Protein AF-A0A2M8CZ62-F1 (afdb_monomer_lite)

Foldseek 3Di:
DPPVVVVCVLVVVLCVVVVVCVVVCVVVCLPPVNCVVCVVVLLVVCVVPVPCVLVVLLVVLLCCLLSVHPCNVVSLVVLCSRVNDPSSVVSNVVSNVNSVVND

Structure (mmCIF, N/CA/C/O backbone):
data_AF-A0A2M8CZ62-F1
#
_entry.id   AF-A0A2M8CZ62-F1
#
loop_
_atom_site.group_PDB
_atom_site.id
_atom_site.type_symbol
_atom_site.label_atom_id
_atom_site.label_alt_id
_atom_site.label_comp_id
_atom_site.label_asym_id
_atom_site.label_entity_id
_atom_site.label_seq_id
_atom_site.pdbx_PDB_ins_code
_atom_site.Cartn_x
_atom_site.Cartn_y
_atom_site.Cartn_z
_atom_site.occupancy
_atom_site.B_iso_or_equiv
_atom_site.auth_seq_id
_atom_site.auth_comp_id
_atom_site.auth_asym_id
_atom_site.auth_atom_id
_atom_site.pdbx_PDB_model_num
ATOM 1 N N . MET A 1 1 ? 15.174 4.676 -33.684 1.00 44.31 1 MET A N 1
ATOM 2 C CA . MET A 1 1 ? 15.711 5.268 -32.432 1.00 44.31 1 MET A CA 1
ATOM 3 C C . MET A 1 1 ? 14.603 5.577 -31.399 1.00 44.31 1 MET A C 1
ATOM 5 O O . MET A 1 1 ? 14.559 6.681 -30.882 1.00 44.31 1 MET A O 1
ATOM 9 N N . LYS A 1 2 ? 13.688 4.641 -31.072 1.00 50.75 2 LYS A N 1
ATOM 10 C CA . LYS A 1 2 ? 12.538 4.902 -30.157 1.00 50.75 2 LYS A CA 1
ATOM 11 C C . LYS A 1 2 ? 12.437 3.966 -28.938 1.00 50.75 2 LYS A C 1
ATOM 13 O O . LYS A 1 2 ? 11.565 4.146 -28.099 1.00 50.75 2 LYS A O 1
ATOM 18 N N . LYS A 1 3 ? 13.343 2.990 -28.798 1.00 53.50 3 LYS A N 1
ATOM 19 C CA . LYS A 1 3 ? 13.269 1.938 -27.763 1.00 53.50 3 LYS A CA 1
ATOM 20 C C . LYS A 1 3 ? 13.662 2.427 -26.354 1.00 53.50 3 LYS A C 1
ATOM 22 O O . LYS A 1 3 ? 13.484 1.708 -25.379 1.00 53.50 3 LYS A O 1
ATOM 27 N N . ASN A 1 4 ? 14.161 3.660 -26.244 1.00 54.47 4 ASN A N 1
ATOM 28 C CA . ASN A 1 4 ? 14.747 4.190 -25.013 1.00 54.47 4 ASN A CA 1
ATOM 29 C C . ASN A 1 4 ? 13.720 4.937 -24.152 1.00 54.47 4 ASN A C 1
ATOM 31 O O . ASN A 1 4 ? 13.916 5.026 -22.950 1.00 54.47 4 ASN A O 1
ATOM 35 N N . LEU A 1 5 ? 12.629 5.450 -24.736 1.00 55.12 5 LEU A N 1
ATOM 36 C CA . LEU A 1 5 ? 11.657 6.286 -24.017 1.00 55.12 5 LEU A CA 1
ATOM 37 C C . LEU A 1 5 ? 10.740 5.460 -23.098 1.00 55.12 5 LEU A C 1
ATOM 39 O O . LEU A 1 5 ? 10.399 5.902 -22.008 1.00 55.12 5 LEU A O 1
ATOM 43 N N . ILE A 1 6 ? 10.443 4.214 -23.486 1.00 57.38 6 ILE A N 1
ATOM 44 C CA . ILE A 1 6 ? 9.698 3.243 -22.666 1.00 57.38 6 ILE A CA 1
ATOM 45 C C . ILE A 1 6 ? 10.417 2.915 -21.347 1.00 57.38 6 ILE A C 1
ATOM 47 O O . ILE A 1 6 ? 9.753 2.650 -20.354 1.00 57.38 6 ILE A O 1
ATOM 51 N N . ARG A 1 7 ? 11.756 3.002 -21.298 1.00 59.81 7 ARG A N 1
ATOM 52 C CA . ARG A 1 7 ? 12.527 2.785 -20.058 1.00 59.81 7 ARG A CA 1
ATOM 53 C C . ARG A 1 7 ? 12.339 3.896 -19.026 1.00 59.81 7 ARG A C 1
ATOM 55 O O . ARG A 1 7 ? 12.496 3.641 -17.841 1.00 59.81 7 ARG A O 1
ATOM 62 N N . TRP A 1 8 ? 12.014 5.110 -19.470 1.00 57.88 8 TRP A N 1
ATOM 63 C CA . TRP A 1 8 ? 11.804 6.263 -18.589 1.00 57.88 8 TRP A CA 1
ATOM 64 C C . TRP A 1 8 ? 10.333 6.468 -18.232 1.00 57.88 8 TRP A C 1
ATOM 66 O O . TRP A 1 8 ? 10.034 7.252 -17.339 1.00 57.88 8 TRP A O 1
ATOM 76 N N . LEU A 1 9 ? 9.419 5.745 -18.887 1.00 66.44 9 LEU A N 1
ATOM 77 C CA . LEU A 1 9 ? 7.984 5.807 -18.618 1.00 66.44 9 LEU A CA 1
ATOM 78 C C . LEU A 1 9 ? 7.633 5.481 -17.149 1.00 66.44 9 LEU A C 1
ATOM 80 O O . LEU A 1 9 ? 6.870 6.250 -16.569 1.00 66.44 9 LEU A O 1
ATOM 84 N N . PRO A 1 10 ? 8.220 4.449 -16.500 1.00 60.84 10 PRO A N 1
ATOM 85 C CA . PRO A 1 10 ? 7.981 4.177 -15.082 1.00 60.84 10 PRO A CA 1
ATOM 86 C C . PRO A 1 10 ? 8.445 5.339 -14.200 1.00 60.84 10 PRO A C 1
ATOM 88 O O . PRO A 1 10 ? 7.713 5.776 -13.324 1.00 60.84 10 PRO A O 1
ATOM 91 N N . LEU A 1 11 ? 9.622 5.906 -14.487 1.00 62.84 11 LEU A N 1
ATOM 92 C CA . LEU A 1 11 ? 10.165 7.063 -13.767 1.00 62.84 11 LEU A CA 1
ATOM 93 C C . LEU A 1 11 ? 9.293 8.314 -13.922 1.00 62.84 11 LEU A C 1
ATOM 95 O O . LEU A 1 11 ? 9.071 9.029 -12.951 1.00 62.84 11 LEU A O 1
ATOM 99 N N . LEU A 1 12 ? 8.759 8.566 -15.115 1.00 67.44 12 LEU A N 1
ATOM 100 C CA . LEU A 1 12 ? 7.871 9.701 -15.371 1.00 67.44 12 LEU A CA 1
ATOM 101 C C . LEU A 1 12 ? 6.532 9.537 -14.638 1.00 67.44 12 LEU A C 1
ATOM 103 O O . LEU A 1 12 ? 6.044 10.484 -14.027 1.00 67.44 12 LEU A O 1
ATOM 107 N N . VAL A 1 13 ? 5.983 8.319 -14.621 1.00 66.44 13 VAL A N 1
ATOM 108 C CA . VAL A 1 13 ? 4.783 7.975 -13.844 1.00 66.44 13 VAL A CA 1
ATOM 109 C C . VAL A 1 13 ? 5.038 8.129 -12.342 1.00 66.44 13 VAL A C 1
ATOM 111 O O . VAL A 1 13 ? 4.199 8.698 -11.654 1.00 66.44 13 VAL A O 1
ATOM 114 N N . ILE A 1 14 ? 6.207 7.724 -11.831 1.00 60.66 14 ILE A N 1
ATOM 115 C CA . ILE A 1 14 ? 6.615 7.958 -10.433 1.00 60.66 14 ILE A CA 1
ATOM 116 C C . ILE A 1 14 ? 6.630 9.444 -10.109 1.00 60.66 14 ILE A C 1
ATOM 118 O O . ILE A 1 14 ? 6.057 9.850 -9.107 1.00 60.66 14 ILE A O 1
ATOM 122 N N . VAL A 1 15 ? 7.277 10.259 -10.943 1.00 67.81 15 VAL A N 1
ATOM 123 C CA . VAL A 1 15 ? 7.393 11.703 -10.707 1.00 67.81 15 VAL A CA 1
ATOM 124 C C . VAL A 1 15 ? 6.018 12.369 -10.734 1.00 67.81 15 VAL A C 1
ATOM 126 O O . VAL A 1 15 ? 5.746 13.224 -9.897 1.00 67.81 15 VAL A O 1
ATOM 129 N N . ILE A 1 16 ? 5.123 11.942 -11.628 1.00 68.12 16 ILE A N 1
ATOM 130 C CA . ILE A 1 16 ? 3.745 12.445 -11.691 1.00 68.12 16 ILE A CA 1
ATOM 131 C C . ILE A 1 16 ? 2.927 11.986 -10.477 1.00 68.12 16 ILE A C 1
ATOM 133 O O . ILE A 1 16 ? 2.189 12.787 -9.914 1.00 68.12 16 ILE A O 1
ATOM 137 N N . LEU A 1 17 ? 3.063 10.732 -10.037 1.00 61.66 17 LEU A N 1
ATOM 138 C CA . LEU A 1 17 ? 2.348 10.205 -8.870 1.00 61.66 17 LEU A CA 1
ATOM 139 C C . LEU A 1 17 ? 2.844 10.830 -7.561 1.00 61.66 17 LEU A C 1
ATOM 141 O O . LEU A 1 17 ? 2.028 11.215 -6.729 1.00 61.66 17 LEU A O 1
ATOM 145 N N . ILE A 1 18 ? 4.161 10.974 -7.388 1.00 61.47 18 ILE A N 1
ATOM 146 C CA . ILE A 1 18 ? 4.766 11.654 -6.235 1.00 61.47 18 ILE A CA 1
ATOM 147 C C . ILE A 1 18 ? 4.404 13.138 -6.261 1.00 61.47 18 ILE A C 1
ATOM 149 O O . ILE A 1 18 ? 3.970 13.667 -5.244 1.00 61.47 18 ILE A O 1
ATOM 153 N N . GLY A 1 19 ? 4.522 13.797 -7.418 1.00 59.91 19 GLY A N 1
ATOM 154 C CA . GLY A 1 19 ? 4.143 15.198 -7.593 1.00 59.91 19 GLY A CA 1
ATOM 155 C C . GLY A 1 19 ? 2.664 15.430 -7.290 1.00 59.91 19 GLY A C 1
ATOM 156 O O . GLY A 1 19 ? 2.336 16.320 -6.515 1.00 59.91 19 GLY A O 1
ATOM 157 N N . GLY A 1 20 ? 1.781 14.571 -7.805 1.00 59.53 20 GLY A N 1
ATOM 158 C CA . GLY A 1 20 ? 0.344 14.608 -7.533 1.00 59.53 20 GLY A CA 1
ATOM 159 C C . GLY A 1 20 ? 0.005 14.356 -6.061 1.00 59.53 20 GLY A C 1
ATOM 160 O O . GLY A 1 20 ? -0.842 15.051 -5.497 1.00 59.53 20 GLY A O 1
ATOM 161 N N . ALA A 1 21 ? 0.695 13.416 -5.408 1.00 56.84 21 ALA A N 1
ATOM 162 C CA . ALA A 1 21 ? 0.553 13.144 -3.975 1.00 56.84 21 ALA A CA 1
ATOM 163 C C . ALA A 1 21 ? 1.075 14.296 -3.092 1.00 56.84 21 ALA A C 1
ATOM 165 O O . ALA A 1 21 ? 0.514 14.559 -2.028 1.00 56.84 21 ALA A O 1
ATOM 166 N N . TRP A 1 22 ? 2.109 15.013 -3.542 1.00 56.94 22 TRP A N 1
ATOM 167 C CA . TRP A 1 22 ? 2.619 16.223 -2.890 1.00 56.94 22 TRP A CA 1
ATOM 168 C C . TRP A 1 22 ? 1.659 17.404 -3.038 1.00 56.94 22 TRP A C 1
ATOM 170 O O . TRP A 1 22 ? 1.353 18.069 -2.053 1.00 56.94 22 TRP A O 1
ATOM 180 N N . THR A 1 23 ? 1.130 17.649 -4.240 1.00 53.88 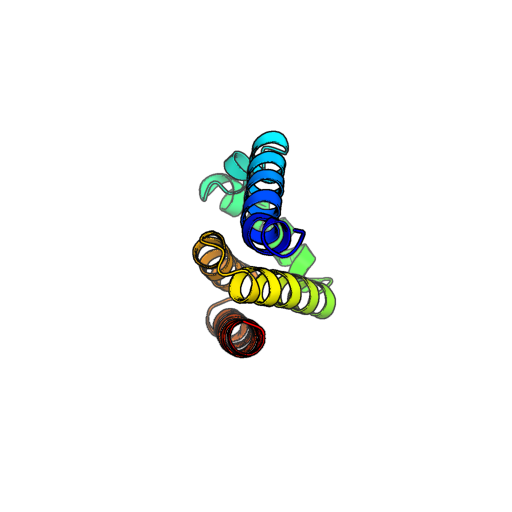23 THR A N 1
ATOM 181 C CA . THR A 1 23 ? 0.230 18.789 -4.489 1.00 53.88 23 THR A CA 1
ATOM 182 C C . THR A 1 23 ? -1.162 18.612 -3.890 1.00 53.88 23 THR A C 1
ATOM 184 O O . THR A 1 23 ? -1.858 19.595 -3.666 1.00 53.88 23 THR A O 1
ATOM 187 N N . SER A 1 24 ? -1.586 17.373 -3.630 1.00 55.50 24 SER A N 1
ATOM 188 C CA . SER A 1 24 ? -2.896 17.077 -3.034 1.00 55.50 24 SER A CA 1
ATOM 189 C C . SER A 1 24 ? -2.924 17.212 -1.507 1.00 55.50 24 SER A C 1
ATOM 191 O O . SER A 1 24 ? -3.979 17.019 -0.910 1.00 55.50 24 SER A O 1
ATOM 193 N N . GLY A 1 25 ? -1.792 17.511 -0.854 1.00 54.00 25 GLY A N 1
ATOM 194 C CA . GLY A 1 25 ? -1.700 17.501 0.614 1.00 54.00 25 GLY A CA 1
ATOM 195 C C . GLY A 1 25 ? -1.864 16.097 1.212 1.00 54.00 25 GLY A C 1
ATOM 196 O O . GLY A 1 25 ? -1.963 15.936 2.428 1.00 54.00 25 GLY A O 1
ATOM 197 N N . LEU A 1 26 ? -1.863 15.059 0.365 1.00 52.16 26 LEU A N 1
ATOM 198 C CA . LEU A 1 26 ? -2.066 13.673 0.768 1.00 52.16 26 LEU A CA 1
ATOM 199 C C . LEU A 1 26 ? -0.939 13.198 1.680 1.00 52.16 26 LEU A C 1
ATOM 201 O O . LEU A 1 26 ? -1.188 12.386 2.553 1.00 52.16 26 LEU A O 1
ATOM 205 N N . MET A 1 27 ? 0.278 13.731 1.529 1.00 51.16 27 MET A N 1
ATOM 206 C CA . MET A 1 27 ? 1.403 13.436 2.425 1.00 51.16 27 MET A CA 1
ATOM 207 C C . MET A 1 27 ? 1.156 13.928 3.864 1.00 51.16 27 MET A C 1
ATOM 209 O O . MET A 1 27 ? 1.588 13.284 4.816 1.00 51.16 27 MET A O 1
ATOM 213 N N . GLU A 1 28 ? 0.433 15.040 4.020 1.00 52.34 28 GLU A N 1
ATOM 214 C CA . GLU A 1 28 ? 0.086 15.654 5.309 1.00 52.34 28 GLU A CA 1
ATOM 215 C C . GLU A 1 28 ? -1.148 14.975 5.935 1.00 52.34 28 GLU A C 1
ATOM 217 O O . GLU A 1 28 ? -1.224 14.774 7.149 1.00 52.34 28 GLU A O 1
ATOM 222 N N . GLN A 1 29 ? -2.079 14.502 5.098 1.00 52.12 29 GLN A N 1
ATOM 223 C CA . GLN A 1 29 ? -3.210 13.658 5.510 1.00 52.12 29 GLN A CA 1
ATOM 224 C C . GLN A 1 29 ? -2.808 12.196 5.779 1.00 52.12 29 GLN A C 1
ATOM 226 O O . GLN A 1 29 ? -3.435 11.542 6.607 1.00 52.12 29 GLN A O 1
ATOM 231 N N . LEU A 1 30 ? -1.736 11.701 5.146 1.00 53.16 30 LEU A N 1
ATOM 232 C CA . LEU A 1 30 ? -1.100 10.397 5.395 1.00 53.16 30 LEU A CA 1
ATOM 233 C C . LEU A 1 30 ? -0.224 10.385 6.660 1.00 53.16 30 LEU A C 1
ATOM 235 O O . LEU A 1 30 ? 0.374 9.357 6.986 1.00 53.16 30 LEU A O 1
ATOM 239 N N . SER A 1 31 ? -0.162 11.501 7.395 1.00 58.38 31 SER A N 1
ATOM 240 C CA . SER A 1 31 ? 0.348 11.528 8.764 1.00 58.38 31 SER A CA 1
ATOM 241 C C . SER A 1 31 ? -0.409 10.509 9.620 1.00 58.38 31 SER A C 1
ATOM 243 O O . SER A 1 31 ? -1.641 10.448 9.598 1.00 58.38 31 SER A O 1
ATOM 245 N N . LEU A 1 32 ? 0.325 9.727 10.419 1.00 53.91 32 LEU A N 1
ATOM 246 C CA . LEU A 1 32 ? -0.247 8.753 11.358 1.00 53.91 32 LEU A CA 1
ATOM 247 C C . LEU A 1 32 ? -1.278 9.382 12.314 1.00 53.91 32 LEU A C 1
ATOM 249 O O . LEU A 1 32 ? -2.176 8.681 12.783 1.00 53.91 32 LEU A O 1
ATOM 253 N N . GLU A 1 33 ? -1.171 10.685 12.592 1.00 56.75 33 GLU A N 1
ATOM 254 C CA . GLU A 1 33 ? -2.123 11.425 13.428 1.00 56.75 33 GLU A CA 1
ATOM 255 C C . GLU A 1 33 ? -3.429 11.744 12.685 1.00 56.75 33 GLU A C 1
ATOM 257 O O . GLU A 1 33 ? -4.511 11.481 13.213 1.00 56.75 33 GLU A O 1
ATOM 262 N N . SER A 1 34 ? -3.347 12.202 11.433 1.00 57.00 34 SER A N 1
ATOM 263 C CA . SER A 1 34 ? -4.509 12.469 10.569 1.00 57.00 34 SER A CA 1
ATOM 264 C C . SER A 1 34 ? -5.260 11.183 10.210 1.00 57.00 34 SER A C 1
ATOM 266 O O . SER A 1 34 ? -6.488 11.132 10.309 1.00 57.00 34 SER A O 1
ATOM 268 N N . LEU A 1 35 ? -4.530 10.100 9.910 1.00 57.59 35 LEU A N 1
ATOM 269 C CA . LEU A 1 35 ? -5.114 8.771 9.700 1.00 57.59 35 LEU A CA 1
ATOM 270 C C . LEU A 1 35 ? -5.839 8.259 10.941 1.00 57.59 35 LEU A C 1
ATOM 272 O O . LEU A 1 35 ? -6.844 7.573 10.800 1.00 57.59 35 LEU A O 1
ATOM 276 N N . LYS A 1 36 ? -5.353 8.574 12.150 1.00 58.28 36 LYS A N 1
ATOM 277 C CA . LYS A 1 36 ?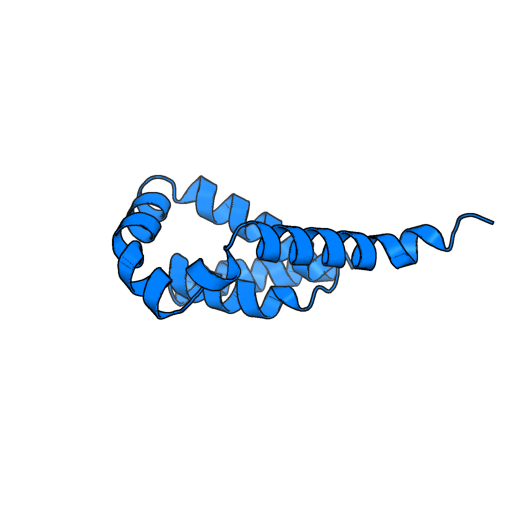 -6.043 8.247 13.408 1.00 58.28 36 LYS A CA 1
ATOM 278 C C . LYS A 1 36 ? -7.306 9.084 13.599 1.00 58.28 36 LYS A C 1
ATOM 280 O O . LYS A 1 36 ? -8.323 8.523 13.997 1.00 58.28 36 LYS A O 1
ATOM 285 N N . ALA A 1 37 ? -7.251 10.381 13.299 1.00 64.12 37 ALA A N 1
ATOM 286 C CA . ALA A 1 37 ? -8.381 11.300 13.439 1.00 64.12 37 ALA A CA 1
ATOM 287 C C . ALA A 1 37 ? -9.531 10.978 12.466 1.00 64.12 37 ALA A C 1
ATOM 289 O O . ALA A 1 37 ? -10.698 11.063 12.837 1.00 64.12 37 ALA A O 1
ATOM 290 N N . GLN A 1 38 ? -9.208 10.540 11.245 1.00 63.91 38 GLN A N 1
ATOM 291 C CA . GLN A 1 38 ? -10.180 10.146 10.215 1.00 63.91 38 GLN A CA 1
ATOM 292 C C . GLN A 1 38 ? -10.346 8.626 10.088 1.00 63.91 38 GLN A C 1
ATOM 294 O O . GLN A 1 38 ? -11.046 8.148 9.195 1.00 63.91 38 GLN A O 1
ATOM 299 N N . ARG A 1 39 ? -9.745 7.851 11.005 1.00 64.50 39 ARG A N 1
ATOM 300 C CA . ARG A 1 39 ? -9.777 6.381 10.990 1.00 64.50 39 ARG A CA 1
ATOM 301 C C . ARG A 1 39 ? -11.198 5.845 10.929 1.00 64.50 39 ARG A C 1
ATOM 303 O O . ARG A 1 39 ? -11.443 4.906 10.186 1.00 64.50 39 ARG A O 1
ATOM 310 N N . GLY A 1 40 ? -12.104 6.435 11.710 1.00 64.94 40 GLY A N 1
ATOM 311 C CA . GLY A 1 40 ? -13.515 6.048 11.728 1.00 64.94 40 GLY A CA 1
ATOM 312 C C . GLY A 1 40 ? -14.149 6.183 10.346 1.00 64.94 40 GLY A C 1
ATOM 313 O O . GLY A 1 40 ? -14.650 5.206 9.817 1.00 64.94 40 GLY A O 1
ATOM 314 N N . GLN A 1 41 ? -14.003 7.345 9.707 1.00 68.56 41 GLN A N 1
ATOM 315 C CA . GLN A 1 41 ? -14.592 7.609 8.389 1.00 68.56 41 GLN A CA 1
ATOM 316 C C . GLN A 1 41 ? -13.972 6.755 7.274 1.00 68.56 41 GLN A C 1
ATOM 318 O O . GLN A 1 41 ? -14.689 6.273 6.400 1.00 68.56 41 GLN A O 1
ATOM 323 N N . LEU A 1 42 ? -12.651 6.531 7.301 1.00 66.88 42 LEU A N 1
ATOM 324 C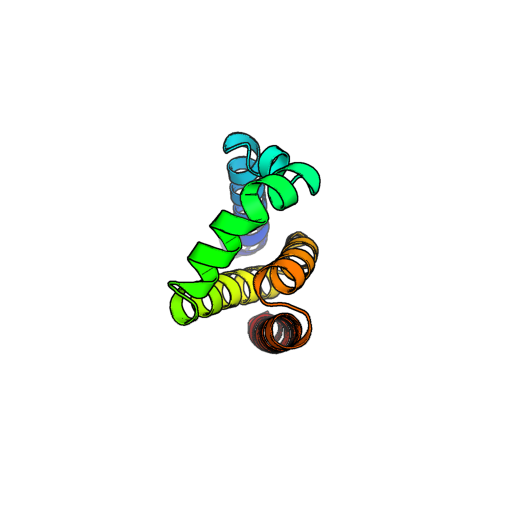 CA . LEU A 1 42 ? -11.996 5.656 6.324 1.00 66.88 42 LEU A CA 1
ATOM 325 C C . LEU A 1 42 ? -12.422 4.196 6.493 1.00 66.88 42 LEU A C 1
ATOM 327 O O . LEU A 1 42 ? -12.680 3.520 5.500 1.00 66.88 42 LEU A O 1
ATOM 331 N N . LEU A 1 43 ? -12.488 3.705 7.732 1.00 70.56 43 LEU A N 1
ATOM 332 C CA . LEU A 1 43 ? -12.941 2.343 7.999 1.00 70.56 43 LEU A CA 1
ATOM 333 C C . LEU A 1 43 ? -14.424 2.178 7.678 1.00 70.56 43 LEU A C 1
ATOM 335 O O . LEU A 1 43 ? -14.780 1.146 7.124 1.00 70.56 43 LEU A O 1
ATOM 339 N N . ASP A 1 44 ? -15.256 3.186 7.937 1.00 76.50 44 ASP A N 1
ATOM 340 C CA . ASP A 1 44 ? -16.669 3.183 7.556 1.00 76.50 44 ASP A CA 1
ATOM 341 C C . ASP A 1 44 ? -16.832 3.142 6.033 1.00 76.50 44 ASP A C 1
ATOM 343 O O . ASP A 1 44 ? -17.656 2.384 5.530 1.00 76.50 44 ASP A O 1
ATOM 347 N N . PHE A 1 45 ? -16.009 3.872 5.272 1.00 74.19 45 PHE A N 1
ATOM 348 C CA . PHE A 1 45 ? -16.016 3.800 3.808 1.00 74.19 45 PHE A CA 1
ATOM 349 C C . PHE A 1 45 ? -15.577 2.422 3.291 1.00 74.19 45 PHE A C 1
ATOM 351 O O . PHE A 1 45 ? -16.222 1.853 2.408 1.00 74.19 45 PHE A O 1
ATOM 358 N N . VAL A 1 46 ? -14.508 1.854 3.859 1.00 77.38 46 VAL A N 1
ATOM 359 C CA . VAL A 1 46 ? -14.041 0.500 3.514 1.00 77.38 46 VAL A CA 1
ATOM 360 C C . VAL A 1 46 ? -15.081 -0.553 3.909 1.00 77.38 46 VAL A C 1
ATOM 362 O O . VAL A 1 46 ? -15.291 -1.510 3.169 1.00 77.38 46 VAL A O 1
ATOM 365 N N . ALA A 1 47 ? -15.769 -0.373 5.036 1.00 76.19 47 ALA A N 1
ATOM 366 C CA . ALA A 1 47 ? -16.842 -1.253 5.483 1.00 76.19 47 ALA A CA 1
ATOM 367 C C . ALA A 1 47 ? -18.110 -1.111 4.626 1.00 76.19 47 ALA A C 1
ATOM 369 O O . ALA A 1 47 ? -18.795 -2.104 4.390 1.00 76.19 47 ALA A O 1
ATOM 370 N N . ALA A 1 48 ? -18.403 0.091 4.121 1.00 82.38 48 ALA A N 1
ATOM 371 C CA . ALA A 1 48 ? -19.518 0.352 3.215 1.00 82.38 48 ALA A CA 1
ATOM 372 C C . ALA A 1 48 ? -19.264 -0.191 1.798 1.00 82.38 48 ALA A C 1
ATOM 374 O O . ALA A 1 48 ? -20.197 -0.642 1.131 1.00 82.38 48 ALA A O 1
ATOM 375 N N . HIS A 1 49 ? -18.008 -0.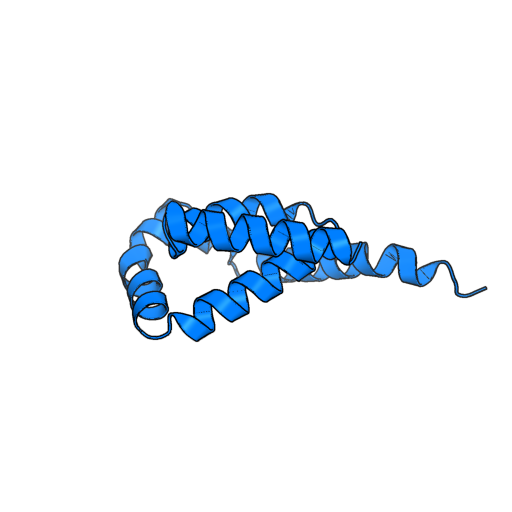188 1.334 1.00 81.62 49 HIS A N 1
ATOM 376 C CA . HIS A 1 49 ? -17.629 -0.618 -0.016 1.00 81.62 49 HIS A CA 1
ATOM 377 C C . HIS A 1 49 ? -16.442 -1.601 -0.046 1.00 81.62 49 HIS A C 1
ATOM 379 O O . HIS A 1 49 ? -15.461 -1.367 -0.758 1.00 81.62 49 HIS A O 1
ATOM 385 N N . PRO A 1 50 ? -16.531 -2.757 0.637 1.00 78.31 50 PRO A N 1
ATOM 386 C CA . PRO A 1 50 ? -15.386 -3.641 0.855 1.00 78.31 50 PRO A CA 1
ATOM 387 C C . PRO A 1 50 ? -14.814 -4.200 -0.448 1.00 78.31 50 PRO A C 1
ATOM 389 O O . PRO A 1 50 ? -13.600 -4.215 -0.636 1.00 78.31 50 PRO A O 1
ATOM 392 N N . VAL A 1 51 ? -15.674 -4.605 -1.387 1.00 82.44 51 VAL A N 1
ATOM 393 C CA . VAL A 1 51 ? -15.237 -5.148 -2.683 1.00 82.44 51 VAL A CA 1
ATOM 394 C C . VAL A 1 51 ? -14.507 -4.081 -3.499 1.00 82.44 51 VAL A C 1
ATOM 396 O O . VAL A 1 51 ? -13.404 -4.325 -3.978 1.00 82.44 51 VAL A O 1
ATOM 399 N N . LEU A 1 52 ? -15.080 -2.877 -3.604 1.00 77.00 52 LEU A N 1
ATOM 400 C CA . LEU A 1 52 ? -14.486 -1.779 -4.367 1.00 77.00 52 LEU A CA 1
ATOM 401 C C . LEU A 1 52 ? -13.137 -1.356 -3.774 1.00 77.00 52 LEU A C 1
ATOM 403 O O . LEU A 1 52 ? -12.167 -1.209 -4.515 1.00 77.00 52 LEU A O 1
ATOM 407 N N . SER A 1 53 ? -13.059 -1.202 -2.448 1.00 80.19 53 SER A N 1
ATOM 408 C CA . SER A 1 53 ? -11.824 -0.828 -1.755 1.00 80.19 53 SER A CA 1
ATOM 409 C C . SER A 1 53 ? -10.721 -1.864 -1.957 1.00 80.19 53 SER A C 1
ATOM 411 O O . SER A 1 53 ? -9.589 -1.490 -2.259 1.00 80.19 53 SER A O 1
ATOM 413 N N . VAL A 1 54 ? -11.044 -3.158 -1.844 1.00 82.94 54 VAL A N 1
ATOM 414 C CA . VAL A 1 54 ? -10.079 -4.244 -2.059 1.00 82.94 54 VAL A CA 1
ATOM 415 C C . VAL A 1 54 ? -9.604 -4.279 -3.508 1.00 82.94 54 VAL A C 1
ATOM 417 O O . VAL A 1 54 ? -8.399 -4.298 -3.747 1.00 82.94 54 VAL A O 1
ATOM 420 N N . THR A 1 55 ? -10.515 -4.249 -4.485 1.00 82.25 55 THR A N 1
ATOM 421 C CA . THR A 1 55 ? -10.144 -4.319 -5.905 1.00 82.25 55 THR A CA 1
ATOM 422 C C . THR A 1 55 ? -9.332 -3.099 -6.342 1.00 82.25 55 THR A C 1
ATOM 424 O O . THR A 1 55 ? -8.316 -3.258 -7.019 1.00 82.25 55 THR A O 1
ATOM 427 N N . ALA A 1 56 ? -9.719 -1.891 -5.918 1.00 78.88 56 ALA A N 1
ATOM 428 C CA . ALA A 1 56 ? -8.984 -0.668 -6.230 1.00 78.88 56 ALA A CA 1
ATOM 429 C C . ALA A 1 56 ? -7.579 -0.673 -5.610 1.00 78.88 56 ALA A C 1
ATOM 431 O O . ALA A 1 56 ? -6.594 -0.397 -6.298 1.00 78.88 56 ALA A O 1
ATOM 432 N N . PHE A 1 57 ? -7.468 -1.042 -4.329 1.00 83.19 57 PHE A N 1
ATOM 433 C CA . PHE A 1 57 ? -6.180 -1.123 -3.648 1.00 83.19 57 PHE A CA 1
ATOM 434 C C . PHE A 1 57 ? -5.278 -2.198 -4.264 1.00 83.19 57 PHE A C 1
ATOM 436 O O . PHE A 1 57 ? -4.100 -1.947 -4.504 1.00 83.19 57 PHE A O 1
ATOM 443 N N . MET A 1 58 ? -5.821 -3.379 -4.563 1.00 84.06 58 MET A N 1
ATOM 444 C CA . MET A 1 58 ? -5.066 -4.474 -5.166 1.00 84.06 58 MET A CA 1
ATOM 445 C C . MET A 1 58 ? -4.559 -4.107 -6.564 1.00 84.06 58 MET A C 1
ATOM 447 O O . MET A 1 58 ? -3.394 -4.352 -6.864 1.00 84.06 58 MET A O 1
ATOM 451 N N . GLY A 1 59 ? -5.380 -3.458 -7.397 1.00 81.38 59 GLY A N 1
ATOM 452 C CA . GLY A 1 59 ? -4.950 -2.965 -8.710 1.00 81.38 59 GLY A CA 1
ATOM 453 C C . GLY A 1 59 ? -3.845 -1.909 -8.610 1.00 81.38 59 GLY A C 1
ATOM 454 O O . GLY A 1 59 ? -2.857 -1.971 -9.348 1.00 81.38 59 GLY A O 1
ATOM 455 N N . LEU A 1 60 ? -3.958 -0.987 -7.649 1.00 82.06 60 LEU A N 1
ATOM 456 C CA . LEU A 1 60 ? -2.920 0.006 -7.375 1.00 82.06 60 LEU A CA 1
ATOM 457 C C . LEU A 1 60 ? -1.616 -0.657 -6.905 1.00 82.06 60 LEU A C 1
ATOM 459 O O . LEU A 1 60 ? -0.540 -0.302 -7.383 1.00 82.06 60 LEU A O 1
ATOM 463 N N . TYR A 1 61 ? -1.710 -1.651 -6.019 1.00 82.81 61 TYR A N 1
ATOM 464 C CA . TYR A 1 61 ? -0.563 -2.393 -5.499 1.00 82.81 61 TYR A CA 1
ATOM 465 C C . TYR A 1 61 ? 0.148 -3.201 -6.592 1.00 82.81 61 TYR A C 1
ATOM 467 O O . TYR A 1 61 ? 1.362 -3.088 -6.738 1.00 82.81 61 TYR A O 1
ATOM 475 N N . ILE A 1 62 ? -0.599 -3.960 -7.402 1.00 83.88 62 ILE A N 1
ATOM 476 C CA . ILE A 1 62 ? -0.064 -4.715 -8.548 1.00 83.88 62 ILE A CA 1
ATOM 477 C C . ILE A 1 62 ? 0.679 -3.776 -9.493 1.00 83.88 62 ILE A C 1
ATOM 479 O O . ILE A 1 62 ? 1.803 -4.070 -9.885 1.00 83.88 62 ILE A O 1
ATOM 483 N N . THR A 1 63 ? 0.081 -2.628 -9.817 1.00 79.44 63 THR A N 1
ATOM 484 C CA . THR A 1 63 ? 0.696 -1.632 -10.704 1.00 79.44 63 THR A CA 1
ATOM 485 C C . THR A 1 63 ? 1.974 -1.056 -10.093 1.00 79.44 63 THR A C 1
ATOM 487 O O . THR A 1 63 ? 2.981 -0.920 -10.783 1.00 79.44 63 THR A O 1
ATOM 490 N N . ALA A 1 64 ? 1.969 -0.764 -8.789 1.00 81.69 64 ALA A N 1
ATOM 491 C CA . ALA A 1 64 ? 3.152 -0.282 -8.086 1.00 81.69 64 ALA A CA 1
ATOM 492 C C . ALA A 1 64 ? 4.289 -1.318 -8.091 1.00 81.69 64 ALA A C 1
ATOM 494 O O . ALA A 1 64 ? 5.440 -0.953 -8.317 1.00 81.69 64 ALA A O 1
ATOM 495 N N . VAL A 1 65 ? 3.981 -2.601 -7.888 1.00 82.94 65 VAL A N 1
ATOM 496 C CA . VAL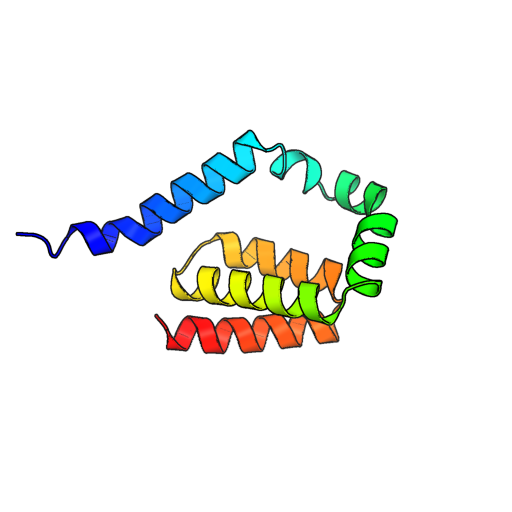 A 1 65 ? 4.978 -3.682 -7.923 1.00 82.94 65 VAL A CA 1
ATOM 497 C C . VAL A 1 65 ? 5.471 -3.947 -9.347 1.00 82.94 65 VAL A C 1
ATOM 499 O O . VAL A 1 65 ? 6.677 -4.027 -9.558 1.00 82.94 65 VAL A O 1
ATOM 502 N N . ALA A 1 66 ? 4.574 -4.006 -10.333 1.00 80.31 66 ALA A N 1
ATOM 503 C CA . ALA A 1 66 ? 4.919 -4.217 -11.742 1.00 80.31 66 ALA A CA 1
ATOM 504 C C . ALA A 1 66 ? 5.775 -3.079 -12.320 1.00 80.31 66 ALA A C 1
ATOM 506 O O . ALA A 1 66 ? 6.581 -3.293 -13.216 1.00 80.31 66 ALA A O 1
ATOM 507 N N . LEU A 1 67 ? 5.639 -1.858 -11.799 1.00 78.44 67 LEU A N 1
ATOM 508 C CA . LEU A 1 67 ? 6.506 -0.735 -12.159 1.00 78.44 67 LEU A CA 1
ATOM 509 C C . LEU A 1 67 ? 7.773 -0.650 -11.280 1.00 78.44 67 LEU A C 1
ATOM 511 O O . LEU A 1 67 ? 8.600 0.233 -11.502 1.00 78.44 67 LEU A O 1
ATOM 515 N N . SER A 1 68 ? 7.946 -1.556 -10.306 1.00 76.31 68 SER A N 1
ATOM 516 C CA . SER A 1 68 ? 9.028 -1.555 -9.305 1.00 76.31 68 SER A CA 1
ATOM 517 C C . SER A 1 68 ? 9.132 -0.241 -8.520 1.00 76.31 68 SER A C 1
ATOM 519 O O . SER A 1 68 ? 10.216 0.295 -8.283 1.00 76.31 68 SER A O 1
ATOM 521 N N . LEU A 1 69 ? 7.983 0.309 -8.120 1.00 71.50 69 LEU A N 1
ATOM 522 C CA . LEU A 1 69 ? 7.918 1.591 -7.434 1.00 71.50 69 LEU A CA 1
ATOM 523 C C . LEU A 1 69 ? 8.284 1.459 -5.949 1.00 71.50 69 LEU A C 1
ATOM 525 O O . LEU A 1 69 ? 7.693 0.633 -5.247 1.00 71.50 69 LEU A O 1
ATOM 529 N N . PRO A 1 70 ? 9.120 2.360 -5.397 1.00 69.38 70 PRO A N 1
ATOM 530 C CA . PRO A 1 70 ? 9.420 2.382 -3.961 1.00 69.38 70 PRO A CA 1
ATOM 531 C C . PRO A 1 70 ? 8.193 2.731 -3.092 1.00 69.38 70 PRO A C 1
ATOM 533 O O . PRO A 1 70 ? 8.215 2.536 -1.878 1.00 69.38 70 PRO A O 1
ATOM 536 N N . VAL A 1 71 ? 7.092 3.200 -3.700 1.00 71.88 71 VAL A N 1
ATOM 537 C CA . VAL A 1 71 ? 5.810 3.464 -3.020 1.00 71.88 71 VAL A CA 1
ATOM 538 C C . VAL A 1 71 ? 5.092 2.183 -2.571 1.00 71.88 71 VAL A C 1
ATOM 540 O O . VAL A 1 71 ? 4.246 2.244 -1.679 1.00 71.88 71 VAL A O 1
ATOM 543 N N . ALA A 1 72 ? 5.451 1.010 -3.115 1.00 76.06 72 ALA A N 1
ATOM 544 C CA . ALA A 1 72 ? 4.855 -0.273 -2.729 1.00 76.06 72 ALA A CA 1
ATOM 545 C C . ALA A 1 72 ? 5.011 -0.566 -1.223 1.00 76.06 72 ALA A C 1
ATOM 547 O O . ALA A 1 72 ? 4.120 -1.150 -0.601 1.00 76.06 72 ALA A O 1
ATOM 548 N N . THR A 1 73 ? 6.093 -0.091 -0.600 1.00 77.31 73 THR A N 1
ATOM 549 C CA . THR A 1 73 ? 6.324 -0.218 0.847 1.00 77.31 73 THR A CA 1
ATOM 550 C C . THR A 1 73 ? 5.311 0.591 1.659 1.00 77.31 73 THR A C 1
ATOM 552 O O . THR A 1 73 ? 4.752 0.091 2.632 1.00 77.31 73 THR A O 1
ATOM 555 N N . VAL A 1 74 ? 5.010 1.822 1.236 1.00 77.50 74 VAL A N 1
ATOM 556 C CA . VAL A 1 74 ? 4.004 2.671 1.897 1.00 77.50 74 VAL A CA 1
ATOM 557 C C . VAL A 1 74 ? 2.606 2.083 1.709 1.00 77.50 74 VAL A C 1
ATOM 559 O O . VAL A 1 74 ? 1.841 1.988 2.666 1.00 77.50 74 VAL A O 1
ATOM 562 N N . LEU A 1 75 ? 2.296 1.601 0.501 1.00 78.25 75 LEU A N 1
ATOM 563 C CA . LEU A 1 75 ? 1.047 0.892 0.221 1.00 78.25 75 LEU A CA 1
ATOM 564 C C . LEU A 1 75 ? 0.898 -0.356 1.096 1.00 78.25 75 LEU A C 1
ATOM 566 O O . LEU A 1 75 ? -0.173 -0.572 1.642 1.00 78.25 75 LEU A O 1
ATOM 570 N N . THR A 1 76 ? 1.961 -1.133 1.306 1.00 80.56 76 THR A N 1
ATOM 571 C CA . THR A 1 76 ? 1.951 -2.308 2.200 1.00 80.56 76 THR A CA 1
ATOM 572 C C . THR A 1 76 ? 1.488 -1.933 3.614 1.00 80.56 76 THR A C 1
ATOM 574 O O . THR A 1 76 ? 0.616 -2.590 4.185 1.00 80.56 76 THR A O 1
ATOM 577 N N . LEU A 1 77 ? 2.018 -0.837 4.168 1.00 82.19 77 LEU A N 1
ATOM 578 C CA . LEU A 1 77 ? 1.616 -0.340 5.487 1.00 82.19 77 LEU A CA 1
ATOM 579 C C . LEU A 1 77 ? 0.154 0.130 5.501 1.00 82.19 77 LEU A C 1
ATOM 581 O O . LEU A 1 77 ? -0.590 -0.200 6.426 1.00 82.19 77 LEU A O 1
ATOM 585 N N . LEU A 1 78 ? -0.278 0.836 4.453 1.00 80.25 78 LEU A N 1
ATOM 586 C CA . LEU A 1 78 ? -1.667 1.273 4.298 1.00 80.25 78 LEU A CA 1
ATOM 587 C C . LEU A 1 78 ? -2.634 0.094 4.171 1.00 80.25 78 LEU A C 1
ATOM 589 O O . LEU A 1 78 ? -3.688 0.103 4.798 1.00 80.25 78 LEU A O 1
ATOM 593 N N . GLY A 1 79 ? -2.270 -0.953 3.433 1.00 80.69 79 GLY A N 1
ATOM 594 C CA . GLY A 1 79 ? -3.085 -2.159 3.298 1.00 80.69 79 GLY A CA 1
ATOM 595 C C . GLY A 1 79 ? -3.295 -2.862 4.638 1.00 80.69 79 GLY A C 1
ATOM 596 O O . GLY A 1 79 ? -4.415 -3.248 4.967 1.00 80.69 79 GLY A O 1
ATOM 597 N N . GLY A 1 80 ? -2.243 -2.954 5.457 1.00 83.62 80 GLY A N 1
ATOM 598 C CA . GLY A 1 80 ? -2.346 -3.474 6.822 1.00 83.62 80 GLY A CA 1
ATOM 599 C C . GLY A 1 80 ? -3.203 -2.600 7.746 1.00 83.62 80 GLY A C 1
ATOM 600 O O . GLY A 1 80 ? -3.906 -3.130 8.607 1.00 83.62 80 GLY A O 1
ATOM 601 N N . PHE A 1 81 ? -3.184 -1.277 7.556 1.00 81.31 81 PHE A N 1
ATOM 602 C CA . PHE A 1 81 ? -4.008 -0.333 8.315 1.00 81.31 81 PHE A CA 1
ATOM 603 C C . PHE A 1 81 ? -5.496 -0.393 7.929 1.00 81.31 81 PHE A C 1
ATOM 605 O O . PHE A 1 81 ? -6.348 -0.391 8.816 1.00 81.31 81 PHE A O 1
ATOM 612 N N . LEU A 1 82 ? -5.805 -0.470 6.630 1.00 80.06 82 LEU A N 1
ATOM 613 C CA . LEU A 1 82 ? -7.172 -0.418 6.099 1.00 80.06 82 LEU A CA 1
ATOM 614 C C . LEU A 1 82 ? -7.904 -1.758 6.189 1.00 80.06 82 LEU A C 1
ATOM 616 O O . LEU A 1 82 ? -9.063 -1.799 6.588 1.00 80.06 82 LEU A O 1
ATOM 620 N N . PHE A 1 83 ? -7.234 -2.855 5.831 1.00 82.94 83 PHE A N 1
ATOM 621 C CA . PHE A 1 83 ? -7.855 -4.182 5.724 1.00 82.94 83 PHE A CA 1
ATOM 622 C C . PHE A 1 83 ? -7.505 -5.101 6.903 1.00 82.94 83 PHE A C 1
ATOM 624 O O . PHE A 1 83 ? -7.957 -6.245 6.978 1.00 82.94 83 PHE A O 1
ATOM 631 N N . GLY A 1 84 ? -6.690 -4.616 7.840 1.00 82.19 84 GLY A N 1
ATOM 632 C CA . GLY A 1 84 ? -6.202 -5.393 8.970 1.00 82.19 84 GLY A CA 1
ATOM 633 C C . GLY A 1 84 ? -5.132 -6.415 8.583 1.00 82.19 84 GLY A C 1
ATOM 634 O O . GLY A 1 84 ? -4.767 -6.593 7.421 1.00 82.19 84 GLY A O 1
ATOM 635 N N . ARG A 1 85 ? -4.612 -7.117 9.596 1.00 81.81 85 ARG A N 1
ATOM 636 C CA . ARG A 1 85 ? -3.443 -7.998 9.451 1.00 81.81 85 ARG A CA 1
ATOM 637 C C . ARG A 1 85 ? -3.655 -9.108 8.422 1.00 81.81 85 ARG A C 1
ATOM 639 O O . ARG A 1 85 ? -2.791 -9.311 7.580 1.00 81.81 85 ARG A O 1
ATOM 646 N N . TRP A 1 86 ? -4.764 -9.837 8.494 1.00 87.94 86 TRP A N 1
ATOM 647 C CA . TRP A 1 86 ? -4.953 -11.049 7.689 1.00 87.94 86 TRP A CA 1
ATOM 648 C C . TRP A 1 86 ? -5.325 -10.723 6.245 1.00 87.94 86 TRP A C 1
ATOM 650 O O . TRP A 1 86 ? -4.666 -11.180 5.313 1.00 87.94 86 TRP A O 1
ATOM 660 N N . LEU A 1 87 ? -6.346 -9.884 6.072 1.00 84.38 87 LEU A N 1
ATOM 661 C CA . LEU A 1 87 ? -6.886 -9.533 4.764 1.00 84.38 87 LEU A CA 1
ATOM 662 C C . LEU A 1 87 ? -5.914 -8.620 3.999 1.00 84.38 87 LEU A C 1
ATOM 664 O O . LEU A 1 87 ? -5.652 -8.855 2.823 1.00 84.38 87 LEU A O 1
ATOM 668 N N . GLY A 1 88 ? -5.275 -7.671 4.693 1.00 85.31 88 GLY A N 1
ATOM 669 C CA . GLY A 1 88 ? -4.199 -6.852 4.133 1.00 85.31 88 GLY A CA 1
ATOM 670 C C . GLY A 1 88 ? -3.009 -7.690 3.664 1.00 85.31 88 GLY A C 1
ATOM 671 O O . GLY A 1 88 ? -2.573 -7.530 2.528 1.00 85.31 88 GLY A O 1
ATOM 672 N N . THR A 1 89 ? -2.529 -8.638 4.481 1.00 86.94 89 THR A N 1
ATOM 673 C CA . THR A 1 89 ? -1.430 -9.539 4.077 1.00 86.94 89 THR A CA 1
ATOM 674 C C . THR A 1 89 ? -1.795 -10.356 2.841 1.00 86.94 89 THR A C 1
ATOM 676 O O . THR A 1 89 ? -0.991 -10.439 1.918 1.00 86.94 89 THR A O 1
ATOM 679 N N . ALA A 1 90 ? -3.005 -10.921 2.783 1.00 90.31 90 ALA A N 1
ATOM 680 C CA . ALA A 1 90 ? -3.445 -11.697 1.626 1.00 90.31 90 ALA A CA 1
ATOM 681 C C . ALA A 1 90 ? -3.452 -10.854 0.340 1.00 90.31 90 ALA A C 1
ATOM 683 O O . ALA A 1 90 ? -2.894 -11.276 -0.672 1.00 90.31 90 ALA A O 1
ATOM 684 N N . ILE A 1 91 ? -4.014 -9.639 0.389 1.00 87.19 91 ILE A N 1
ATOM 685 C CA . ILE A 1 91 ? -4.048 -8.723 -0.761 1.00 87.19 91 ILE A CA 1
ATOM 686 C C . ILE A 1 91 ? -2.632 -8.347 -1.208 1.00 87.19 91 ILE A C 1
ATOM 688 O O . ILE A 1 91 ? -2.341 -8.349 -2.401 1.00 87.19 91 ILE A O 1
ATOM 692 N N . ILE A 1 92 ? -1.751 -8.043 -0.256 1.00 88.31 92 ILE A N 1
ATOM 693 C CA . ILE A 1 92 ? -0.368 -7.634 -0.517 1.00 88.31 92 ILE A CA 1
ATOM 694 C C . ILE A 1 92 ? 0.428 -8.774 -1.150 1.00 88.31 92 ILE A C 1
ATOM 696 O O . ILE A 1 92 ? 1.093 -8.551 -2.154 1.00 88.31 92 ILE A O 1
ATOM 700 N N . VAL A 1 93 ? 0.347 -9.995 -0.612 1.00 90.62 93 VAL A N 1
ATOM 701 C CA . VAL A 1 93 ? 1.069 -11.154 -1.161 1.00 90.62 93 VAL A CA 1
ATOM 702 C C . VAL A 1 93 ? 0.578 -11.468 -2.571 1.00 90.62 93 VAL A C 1
ATOM 704 O O . VAL A 1 93 ? 1.390 -11.562 -3.486 1.00 90.62 93 VAL A O 1
ATOM 707 N N . LEU A 1 94 ? -0.741 -11.555 -2.776 1.00 90.75 94 LEU A N 1
ATOM 708 C CA . LEU A 1 94 ? -1.311 -11.818 -4.100 1.00 90.75 94 LEU A CA 1
ATOM 709 C C . LEU A 1 94 ? -0.965 -10.706 -5.096 1.00 90.75 94 LEU A C 1
ATOM 711 O O . LEU A 1 94 ? -0.591 -10.985 -6.234 1.00 90.75 94 LEU A O 1
ATOM 715 N N . GLY A 1 95 ? -1.050 -9.448 -4.661 1.00 85.81 95 GLY A N 1
ATOM 716 C CA . GLY A 1 95 ? -0.698 -8.295 -5.476 1.00 85.81 95 GLY A CA 1
ATOM 717 C C . GLY A 1 95 ? 0.792 -8.247 -5.819 1.00 85.81 95 GLY A C 1
ATOM 718 O O . GLY A 1 95 ? 1.144 -7.935 -6.953 1.00 85.81 95 GLY A O 1
ATOM 719 N N . ALA A 1 96 ? 1.666 -8.611 -4.878 1.00 84.88 96 ALA A N 1
ATOM 720 C CA . ALA A 1 96 ? 3.105 -8.698 -5.097 1.00 84.88 96 ALA A CA 1
ATOM 721 C C . ALA A 1 96 ? 3.446 -9.801 -6.098 1.00 84.88 96 ALA A C 1
ATOM 723 O O . ALA A 1 96 ? 4.204 -9.561 -7.032 1.00 84.88 96 ALA A O 1
ATOM 724 N N . THR A 1 97 ? 2.859 -10.992 -5.952 1.00 87.94 97 THR A N 1
ATOM 725 C CA . THR A 1 97 ? 3.080 -12.110 -6.877 1.00 87.94 97 THR A CA 1
ATOM 726 C C . THR A 1 97 ? 2.586 -11.783 -8.285 1.00 87.94 97 THR A C 1
ATOM 728 O O . THR A 1 97 ? 3.302 -12.017 -9.259 1.00 87.94 97 THR A O 1
ATOM 731 N N . ALA A 1 98 ? 1.389 -11.202 -8.408 1.00 87.62 98 ALA A N 1
ATOM 732 C CA . ALA A 1 98 ? 0.838 -10.802 -9.699 1.00 87.62 98 ALA A CA 1
ATOM 733 C C . ALA A 1 98 ? 1.658 -9.674 -10.347 1.00 87.62 98 ALA A C 1
ATOM 735 O O . ALA A 1 98 ? 2.006 -9.771 -11.520 1.00 87.62 98 ALA A O 1
ATOM 736 N N . GLY A 1 99 ? 2.020 -8.640 -9.582 1.00 82.00 99 GLY A N 1
ATOM 737 C CA . GLY A 1 99 ? 2.846 -7.533 -10.067 1.00 82.00 99 GLY A CA 1
ATOM 738 C C . GLY A 1 99 ? 4.247 -7.978 -10.484 1.00 82.00 99 GLY A C 1
ATOM 739 O O . GLY A 1 99 ? 4.722 -7.576 -11.538 1.00 82.00 99 GLY A O 1
ATOM 740 N N . ALA A 1 100 ? 4.880 -8.870 -9.718 1.00 83.75 100 ALA A N 1
ATOM 741 C CA . ALA A 1 100 ? 6.180 -9.437 -10.068 1.00 83.75 100 ALA A CA 1
ATOM 742 C C . ALA A 1 100 ? 6.122 -10.333 -11.316 1.00 83.75 100 ALA A C 1
ATOM 744 O O . ALA A 1 100 ? 7.109 -10.433 -12.031 1.00 83.75 100 ALA A O 1
ATOM 745 N N . SER A 1 101 ? 4.974 -10.957 -11.601 1.00 85.44 101 SER A N 1
ATOM 746 C CA . SER A 1 101 ? 4.772 -11.741 -12.831 1.00 85.44 101 SER A CA 1
ATOM 747 C C . SER A 1 101 ? 4.617 -10.866 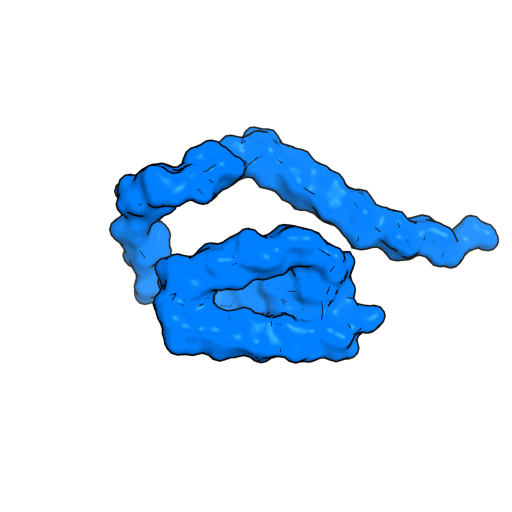-14.083 1.00 85.44 101 SER A C 1
ATOM 749 O O . SER A 1 101 ? 4.734 -11.370 -15.197 1.00 85.44 101 SER A O 1
ATOM 751 N N . LEU A 1 102 ? 4.308 -9.577 -13.907 1.00 76.50 102 LEU A N 1
ATOM 752 C CA . LEU A 1 102 ? 4.141 -8.584 -14.975 1.00 76.50 102 LEU A CA 1
ATOM 753 C C . LEU A 1 102 ? 5.423 -7.783 -15.267 1.00 76.50 102 LEU A C 1
ATOM 755 O O . LEU A 1 102 ? 5.442 -7.044 -16.254 1.00 76.50 102 LEU A O 1
ATOM 759 N N . LEU A 1 103 ? 6.436 -7.892 -14.401 1.00 69.31 103 LEU A N 1
ATOM 760 C CA . LEU A 1 103 ? 7.732 -7.212 -14.500 1.00 69.31 103 LEU A CA 1
ATOM 761 C C . LEU A 1 103 ? 8.648 -7.897 -15.528 1.00 69.31 103 LEU A C 1
ATOM 763 O O . LEU A 1 103 ? 9.304 -7.161 -16.302 1.00 69.31 103 LEU A O 1
#

pLDDT: mean 72.03, std 12.17, range [44.31, 90.75]

Sequence (103 aa):
MKKNLIRWLPLLVIVILIGGAWTSGLMEQLSLESLKAQRGQLLDFVAAHPVLSVTAFMGLYITAVALSLPVATVLTLLGGFLFGRWLGTAIIVLGATAGASLL

Secondary structure (DSSP, 8-state):
--TTSTTTHHHHHHHHHHHHHHHTTHHHHTSHHHHHHTHHHHHHHHHHSHHHHHHHHHHHHHHHHHTT-TTHHHHHHHHHHHHHHHHHHHHHHHHHHHHHH--

Radius of gyration: 15.13 Å; chains: 1; bounding box: 35×31×46 Å